Protein AF-A0AA43FLC4-F1 (afdb_monomer)

pLDDT: mean 76.52, std 15.89, range [48.12, 97.06]

Sequence (100 aa):
NSATGASVRWILVAAWMQLMGVLMERYLIVIPAQILPQELLPGMEISSAFLDGQFATYCVSGLEWMYSIGLFGVVAFTYGLAIRLWPMLPEEALAKDPTS

Solvent-accessible surface area (backbone atoms only — not comparable to full-atom values): 6368 Å² total; per-residue (Å²): 136,67,78,58,83,77,34,68,69,50,48,51,52,51,51,50,52,49,54,53,49,53,52,53,53,48,53,66,52,56,52,55,65,47,37,49,65,73,80,86,42,94,93,54,88,79,82,62,93,71,75,67,35,49,93,67,86,86,69,94,47,76,66,56,54,51,50,53,52,49,50,53,50,51,53,53,49,52,52,53,46,46,61,74,76,41,83,85,68,65,69,76,76,73,66,72,70,95,83,121

Secondary structure (DSSP, 8-state):
--TTTS-HHHHHHHHHHHHHHHHHHHHHHHHHHHHS----STT-----SS-TTS-------HHHHHHHHHHHHHHHHHHHHHHHHS-SS-GGGS---TT-

Mean predicted aligned error: 12.69 Å

Radius of gyration: 23.21 Å; Cα contacts (8 Å, |Δi|>4): 23; chains: 1; bounding box: 55×39×64 Å

Foldseek 3Di:
DCVQVPDPVNVVVVVVVVVVVVVVVCVVPVVVQQQQPDPPDPPDPPDDPPSRHHNDDDDDDPVNVVVVVVVVVVVVVVVVVCVVPDDPDDPVVVPDDVPD

Structure (mmCIF, N/CA/C/O backbone):
data_AF-A0AA43FLC4-F1
#
_entry.id   AF-A0AA43FLC4-F1
#
loop_
_atom_site.group_PDB
_atom_site.id
_atom_site.type_symbol
_atom_site.label_atom_id
_atom_site.label_alt_id
_atom_site.label_comp_id
_atom_site.label_asym_id
_atom_site.label_entity_id
_atom_site.label_seq_id
_atom_site.pdbx_PDB_ins_code
_atom_site.Cartn_x
_atom_site.Cartn_y
_atom_site.Cartn_z
_atom_site.occupancy
_atom_site.B_iso_or_equiv
_atom_site.auth_seq_id
_atom_site.auth_comp_id
_atom_site.auth_asym_id
_atom_site.auth_atom_id
_atom_site.pdbx_PDB_model_num
ATOM 1 N N . ASN A 1 1 ? 15.866 22.445 -16.772 1.00 48.19 1 ASN A N 1
ATOM 2 C CA . ASN A 1 1 ? 16.318 21.750 -15.549 1.00 48.19 1 ASN A CA 1
ATOM 3 C C . ASN A 1 1 ? 15.737 20.332 -15.552 1.00 48.19 1 ASN A C 1
ATOM 5 O O . ASN A 1 1 ? 14.658 20.132 -15.018 1.00 48.19 1 ASN A O 1
ATOM 9 N N . SER A 1 2 ? 16.381 19.380 -16.242 1.00 55.84 2 SER A N 1
ATOM 10 C CA . SER A 1 2 ? 15.925 17.977 -16.383 1.00 55.84 2 SER A CA 1
ATOM 11 C C . SER A 1 2 ? 16.546 17.028 -15.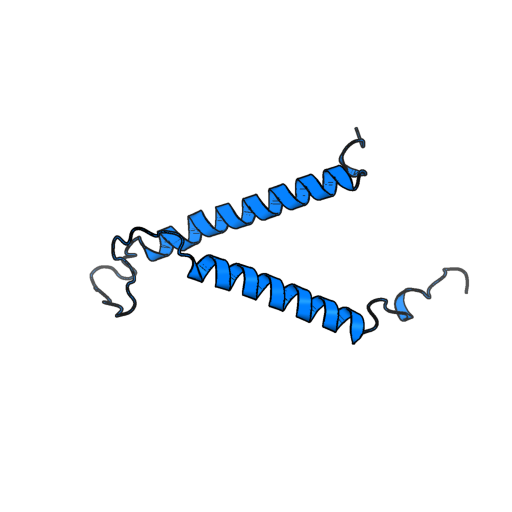345 1.00 55.84 2 SER A C 1
ATOM 13 O O . SER A 1 2 ? 16.438 15.810 -15.469 1.00 55.84 2 SER A O 1
ATOM 15 N N . ALA A 1 3 ? 17.216 17.574 -14.324 1.00 60.53 3 ALA A N 1
ATOM 16 C CA . ALA A 1 3 ? 18.061 16.810 -13.408 1.00 60.53 3 ALA A CA 1
ATOM 17 C C . ALA A 1 3 ? 17.282 15.820 -12.512 1.00 60.53 3 ALA A C 1
ATOM 19 O O . ALA A 1 3 ? 17.801 14.760 -12.162 1.00 60.53 3 ALA A O 1
ATOM 20 N N . THR A 1 4 ? 16.027 16.122 -12.169 1.00 59.88 4 THR A N 1
ATOM 21 C CA . THR A 1 4 ? 15.203 15.292 -11.268 1.00 59.88 4 THR A CA 1
ATOM 22 C C . THR A 1 4 ? 14.167 14.423 -11.984 1.00 59.88 4 THR A C 1
ATOM 24 O O . THR A 1 4 ? 13.777 13.396 -11.444 1.00 59.88 4 THR A O 1
ATOM 27 N N . GLY A 1 5 ? 13.746 14.778 -13.203 1.00 60.19 5 GLY A N 1
ATOM 28 C CA . GLY A 1 5 ? 12.709 14.038 -13.939 1.00 60.19 5 GLY A CA 1
ATOM 29 C C . GLY A 1 5 ? 13.197 12.763 -14.638 1.00 60.19 5 GLY A C 1
ATOM 30 O O . GLY A 1 5 ? 12.409 11.851 -14.853 1.00 60.19 5 GLY A O 1
ATOM 31 N N . ALA A 1 6 ? 14.488 12.678 -14.978 1.00 68.88 6 ALA A N 1
ATOM 32 C CA . ALA A 1 6 ? 15.067 11.528 -15.688 1.00 68.88 6 ALA A CA 1
ATOM 33 C C . ALA A 1 6 ? 15.791 10.528 -14.766 1.00 68.88 6 ALA A C 1
ATOM 35 O O . ALA A 1 6 ? 16.257 9.482 -15.214 1.00 68.88 6 ALA A O 1
ATOM 36 N N . SER A 1 7 ? 15.932 10.844 -13.477 1.00 82.25 7 SER A N 1
ATOM 37 C CA . SER A 1 7 ? 16.684 10.020 -12.535 1.00 82.25 7 SER A CA 1
ATOM 38 C C . SER A 1 7 ? 15.757 9.073 -11.772 1.00 82.25 7 SER A C 1
ATOM 40 O O . SER A 1 7 ? 14.924 9.492 -10.970 1.00 82.25 7 SER A O 1
ATOM 42 N N . VAL A 1 8 ? 15.957 7.764 -11.970 1.00 85.31 8 VAL A N 1
ATOM 43 C CA . VAL A 1 8 ? 15.154 6.689 -11.349 1.00 85.31 8 VAL A CA 1
ATOM 44 C C . VAL A 1 8 ? 15.053 6.845 -9.829 1.00 85.31 8 VAL A C 1
ATOM 46 O O . VAL A 1 8 ? 13.993 6.633 -9.254 1.00 85.31 8 VAL A O 1
ATOM 49 N N . ARG A 1 9 ? 16.132 7.279 -9.165 1.00 88.12 9 ARG A N 1
ATOM 50 C CA . ARG A 1 9 ? 16.139 7.510 -7.711 1.00 88.12 9 ARG A CA 1
ATOM 51 C C . ARG A 1 9 ? 15.128 8.575 -7.279 1.00 88.12 9 ARG A C 1
ATOM 53 O O . ARG A 1 9 ? 14.411 8.360 -6.311 1.00 88.12 9 ARG A O 1
ATOM 60 N N . TRP A 1 10 ? 15.055 9.696 -7.994 1.00 88.56 10 TRP A N 1
ATOM 61 C CA . TRP A 1 10 ? 14.117 10.773 -7.675 1.00 88.56 10 TRP A CA 1
ATOM 62 C C . TRP A 1 10 ? 12.677 10.393 -8.018 1.00 88.56 10 TRP A C 1
ATOM 64 O O . TRP A 1 10 ? 11.773 10.723 -7.255 1.00 88.56 10 TRP A O 1
ATOM 74 N N . ILE A 1 11 ? 12.475 9.619 -9.089 1.00 90.94 11 ILE A N 1
ATOM 75 C CA . ILE A 1 11 ? 11.167 9.036 -9.420 1.00 90.94 11 I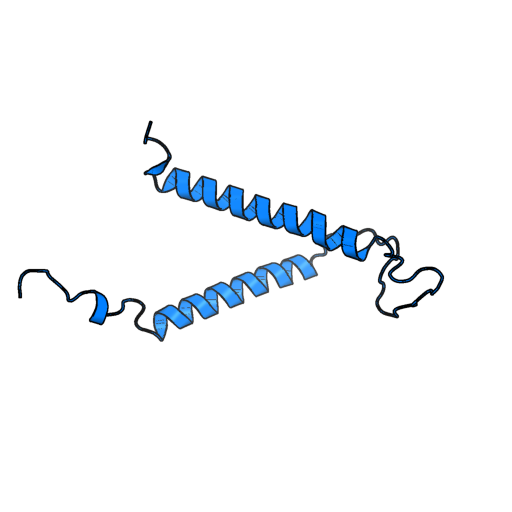LE A CA 1
ATOM 76 C C . ILE A 1 11 ? 10.692 8.103 -8.300 1.00 90.94 11 ILE A C 1
ATOM 78 O O . ILE A 1 11 ? 9.546 8.204 -7.874 1.00 90.94 11 ILE A O 1
ATOM 82 N N . LEU A 1 12 ? 11.563 7.233 -7.777 1.00 92.25 12 LEU A N 1
ATOM 83 C CA . LEU A 1 12 ? 11.215 6.334 -6.671 1.00 92.25 12 LEU A CA 1
ATOM 84 C C . LEU A 1 12 ? 10.845 7.105 -5.403 1.00 92.25 12 LEU A C 1
ATOM 86 O O . LEU A 1 12 ? 9.851 6.777 -4.762 1.00 92.25 12 LEU A O 1
ATOM 90 N N . VAL A 1 13 ? 11.612 8.140 -5.052 1.00 93.31 13 VAL A N 1
ATOM 91 C CA . VAL A 1 13 ? 11.296 8.997 -3.898 1.00 93.31 13 VAL A CA 1
ATOM 92 C C . VAL A 1 13 ? 9.939 9.678 -4.085 1.00 93.31 13 VAL A C 1
ATOM 94 O O . VAL A 1 13 ? 9.110 9.639 -3.177 1.00 93.31 13 VAL A O 1
ATOM 97 N N . ALA A 1 14 ? 9.679 10.245 -5.266 1.00 92.00 14 ALA A N 1
ATOM 98 C CA . ALA A 1 14 ? 8.398 10.872 -5.577 1.00 92.00 14 ALA A CA 1
ATOM 99 C C . ALA A 1 14 ? 7.233 9.868 -5.519 1.00 92.00 14 ALA A C 1
ATOM 101 O O . ALA A 1 14 ? 6.186 10.176 -4.955 1.00 92.00 14 ALA A O 1
ATOM 102 N N . ALA A 1 15 ? 7.425 8.650 -6.033 1.00 93.38 15 ALA A N 1
ATOM 103 C CA . ALA A 1 15 ? 6.422 7.590 -5.984 1.00 93.38 15 ALA A CA 1
ATOM 104 C C . ALA A 1 15 ? 6.095 7.166 -4.543 1.00 93.38 15 ALA A C 1
ATOM 106 O O . ALA A 1 15 ? 4.925 6.995 -4.203 1.00 93.38 15 ALA A O 1
ATOM 107 N N . TRP A 1 16 ? 7.104 7.050 -3.677 1.00 95.00 16 TRP A N 1
ATOM 108 C CA . TRP A 1 16 ? 6.898 6.751 -2.258 1.00 95.00 16 TRP A CA 1
ATOM 109 C C . TRP A 1 16 ? 6.149 7.864 -1.530 1.00 95.00 16 TRP A C 1
ATOM 111 O O . TRP A 1 16 ? 5.202 7.585 -0.795 1.00 95.00 16 TRP A O 1
ATOM 121 N N . MET A 1 17 ? 6.528 9.122 -1.772 1.00 94.25 17 MET A N 1
ATOM 122 C CA . MET A 1 17 ? 5.812 10.276 -1.224 1.00 94.25 17 MET A CA 1
ATOM 123 C C . MET A 1 17 ? 4.350 10.294 -1.676 1.00 94.25 17 MET A C 1
ATOM 125 O O . MET A 1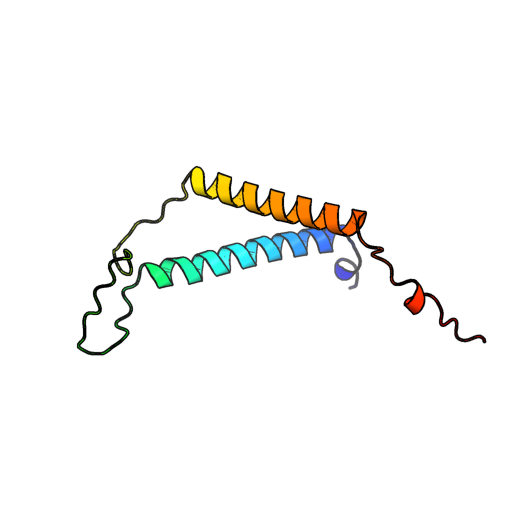 17 ? 3.463 10.495 -0.849 1.00 94.25 17 MET A O 1
ATOM 129 N N . GLN A 1 18 ? 4.090 10.021 -2.957 1.00 95.44 18 GLN A N 1
ATOM 130 C CA . GLN A 1 18 ? 2.734 9.930 -3.493 1.00 95.44 18 GLN A CA 1
ATOM 131 C C . GLN A 1 18 ? 1.934 8.809 -2.824 1.00 95.44 18 GLN A C 1
ATOM 133 O O . GLN A 1 18 ? 0.795 9.031 -2.420 1.00 95.44 18 GLN A O 1
ATOM 138 N N . LEU A 1 19 ? 2.518 7.616 -2.679 1.00 94.06 19 LEU A N 1
ATOM 139 C CA . LEU A 1 19 ? 1.860 6.479 -2.033 1.00 94.06 19 LEU A CA 1
ATOM 140 C C . LEU A 1 19 ? 1.447 6.821 -0.597 1.00 94.06 19 LEU A C 1
ATOM 142 O O . LEU A 1 19 ? 0.305 6.584 -0.208 1.00 94.06 19 LEU A O 1
ATOM 146 N N . MET A 1 20 ? 2.359 7.413 0.176 1.00 94.19 20 MET A N 1
ATOM 147 C CA . MET A 1 20 ? 2.076 7.853 1.544 1.00 94.19 20 MET A CA 1
ATOM 148 C C . MET A 1 20 ? 0.996 8.940 1.568 1.00 94.19 20 MET A C 1
ATOM 150 O O . MET A 1 20 ? 0.078 8.855 2.380 1.00 94.19 20 MET A O 1
ATOM 154 N N . GLY A 1 21 ? 1.056 9.912 0.653 1.00 94.19 21 GLY A N 1
ATOM 155 C CA . GLY A 1 21 ? 0.049 10.968 0.524 1.00 94.19 21 GLY A CA 1
ATOM 156 C C . GLY A 1 21 ? -1.356 10.416 0.287 1.00 94.19 21 GLY A C 1
ATOM 157 O O . GLY A 1 21 ? -2.281 10.769 1.013 1.00 94.19 21 GLY A O 1
ATOM 158 N N . VAL A 1 22 ? -1.502 9.477 -0.651 1.00 94.25 22 VAL A N 1
ATOM 159 C CA . VAL A 1 22 ? -2.794 8.837 -0.959 1.00 94.25 22 VAL A CA 1
ATOM 160 C C . VAL A 1 22 ? -3.333 8.038 0.231 1.00 94.25 22 VAL A C 1
ATOM 162 O O . VAL A 1 22 ? -4.536 8.048 0.487 1.00 94.25 22 VAL A O 1
ATOM 165 N N . LEU A 1 23 ? -2.470 7.342 0.979 1.00 90.25 23 LEU A N 1
ATOM 166 C CA . LEU A 1 23 ? -2.897 6.598 2.170 1.00 90.25 23 LEU A CA 1
ATOM 167 C C . LEU A 1 23 ? -3.406 7.533 3.273 1.00 90.25 23 LEU A C 1
ATOM 169 O O . LEU A 1 23 ? -4.442 7.253 3.875 1.00 90.25 23 LEU A O 1
ATOM 173 N N . MET A 1 24 ? -2.713 8.648 3.511 1.00 90.81 24 MET A N 1
ATOM 174 C CA . MET A 1 24 ? -3.142 9.656 4.486 1.00 90.81 24 MET A CA 1
ATOM 175 C C . MET A 1 24 ? -4.446 10.335 4.061 1.00 90.81 24 MET A C 1
ATOM 177 O O . MET A 1 24 ? -5.345 10.490 4.882 1.00 90.81 24 MET A O 1
ATOM 181 N N . GLU A 1 25 ? -4.582 10.685 2.780 1.00 94.06 25 GLU A N 1
ATOM 182 C CA . GLU A 1 25 ? -5.812 11.258 2.222 1.00 94.06 25 GLU A CA 1
ATOM 183 C C . GLU A 1 25 ? -7.007 10.326 2.453 1.00 94.06 25 GLU A C 1
ATOM 185 O O . GLU A 1 25 ? -8.028 10.740 3.001 1.00 94.06 25 GLU A O 1
ATOM 190 N N . ARG A 1 26 ? -6.869 9.039 2.111 1.00 89.44 26 ARG A N 1
ATOM 191 C CA . ARG A 1 26 ? -7.938 8.055 2.327 1.00 89.44 26 ARG A CA 1
ATOM 192 C C . ARG A 1 26 ? -8.268 7.871 3.803 1.00 89.44 26 ARG A C 1
ATOM 194 O O . ARG A 1 26 ? -9.446 7.788 4.133 1.00 89.44 26 ARG A O 1
ATOM 201 N N . TYR A 1 27 ? -7.268 7.840 4.683 1.00 85.06 27 TYR A N 1
ATOM 202 C CA . TYR A 1 27 ? -7.487 7.754 6.131 1.00 85.06 27 TYR A CA 1
ATOM 203 C C . TYR A 1 27 ? -8.321 8.939 6.643 1.00 85.06 27 TYR A C 1
ATOM 205 O O . TYR A 1 27 ? -9.289 8.748 7.376 1.00 85.06 27 TYR A O 1
ATOM 213 N N . LEU A 1 28 ? -7.986 10.156 6.201 1.00 87.31 28 LEU A N 1
ATOM 214 C CA . LEU A 1 28 ? -8.675 11.387 6.590 1.00 87.31 28 LEU A CA 1
ATOM 215 C C . LEU A 1 28 ? -10.080 11.531 6.007 1.00 87.31 28 LEU A C 1
ATOM 217 O O . LEU A 1 28 ? -10.860 12.294 6.558 1.00 87.31 28 LEU A O 1
ATOM 221 N N . ILE A 1 29 ? -10.414 10.852 4.911 1.00 87.50 29 ILE A N 1
ATOM 222 C CA . ILE A 1 29 ? -11.758 10.918 4.316 1.00 87.50 29 ILE A CA 1
ATOM 223 C C . ILE A 1 29 ? -12.646 9.791 4.846 1.00 87.50 29 ILE A C 1
ATOM 225 O O . ILE A 1 29 ? -13.781 10.038 5.244 1.00 87.50 29 ILE A O 1
ATOM 229 N N . VAL A 1 30 ? -12.144 8.554 4.865 1.00 86.38 30 VAL A N 1
ATOM 230 C CA . VAL A 1 30 ? -12.959 7.360 5.140 1.00 86.38 30 VAL A CA 1
ATOM 231 C C . VAL A 1 30 ? -13.382 7.282 6.603 1.00 86.38 30 VAL A C 1
ATOM 233 O O . VAL A 1 30 ? -14.546 7.025 6.886 1.00 86.38 30 VAL A O 1
ATOM 236 N N . ILE A 1 31 ? -12.459 7.520 7.536 1.00 81.75 31 ILE A N 1
ATOM 237 C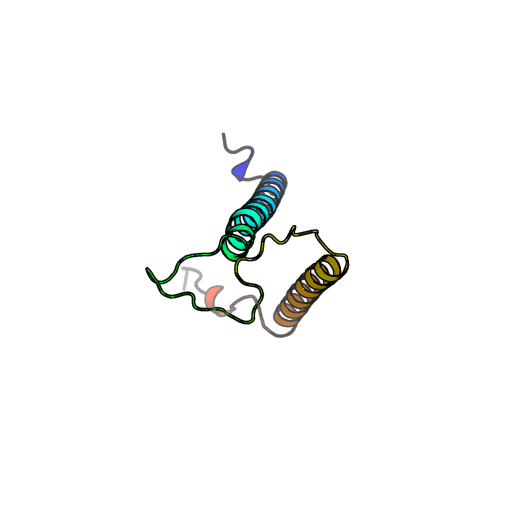 CA . ILE A 1 31 ? -12.732 7.370 8.971 1.00 81.75 31 ILE A CA 1
ATOM 238 C C . ILE A 1 31 ? -13.756 8.393 9.484 1.00 81.75 31 ILE A C 1
ATOM 240 O O . ILE A 1 31 ? -14.743 7.980 10.091 1.00 81.75 31 ILE A O 1
ATOM 244 N N . PRO A 1 32 ? -13.606 9.711 9.253 1.00 76.88 32 PRO A N 1
ATOM 245 C CA . PRO A 1 32 ? -14.598 10.663 9.748 1.00 76.88 32 PRO A CA 1
ATOM 246 C C . PRO A 1 32 ? -15.956 10.520 9.059 1.00 76.88 32 PRO A C 1
ATOM 248 O O . PRO A 1 32 ? -16.965 10.825 9.688 1.00 76.88 32 PRO A O 1
ATOM 251 N N . ALA A 1 33 ? -16.007 10.008 7.824 1.00 77.31 33 ALA A N 1
ATOM 252 C CA . ALA A 1 33 ? -17.271 9.701 7.158 1.00 77.31 33 ALA A CA 1
ATOM 253 C C . ALA A 1 33 ? -18.083 8.601 7.871 1.00 77.31 33 ALA A C 1
ATOM 255 O O . ALA A 1 33 ? -19.295 8.573 7.720 1.00 77.31 33 ALA A O 1
ATOM 256 N N . GLN A 1 34 ? -17.442 7.726 8.657 1.00 72.50 34 GLN A N 1
ATOM 257 C CA . GLN A 1 34 ? -18.104 6.658 9.428 1.00 72.50 34 GLN A CA 1
ATOM 258 C C . GLN A 1 34 ? -18.424 7.064 10.877 1.00 72.50 34 GLN A C 1
ATOM 260 O O . GLN A 1 34 ? -19.300 6.495 11.526 1.00 72.50 34 GLN A O 1
ATOM 265 N N . ILE A 1 35 ? -17.682 8.035 11.418 1.00 66.69 35 ILE A N 1
ATOM 266 C CA . ILE A 1 35 ? -17.837 8.488 12.809 1.00 66.69 35 ILE A CA 1
ATOM 267 C C . ILE A 1 35 ? -18.862 9.624 12.909 1.00 66.69 35 ILE A C 1
ATOM 269 O O . ILE A 1 35 ? -19.533 9.753 13.932 1.00 66.69 35 ILE A O 1
ATOM 273 N N . LEU A 1 36 ? -18.989 10.463 11.875 1.00 65.19 36 LEU A N 1
ATOM 274 C CA . LEU A 1 36 ? -19.961 11.551 11.867 1.00 65.19 36 LEU A CA 1
ATOM 275 C C . LEU A 1 36 ? -21.350 10.991 11.513 1.00 65.19 36 LEU A C 1
ATOM 277 O O . LEU A 1 36 ? -21.527 10.539 10.383 1.00 65.19 36 LEU A O 1
ATOM 281 N N . PRO A 1 37 ? -22.346 11.040 12.421 1.00 60.88 37 PRO A N 1
ATOM 282 C CA . PRO A 1 37 ? -23.701 10.616 12.095 1.00 60.88 37 PRO A CA 1
ATOM 283 C C . PRO A 1 37 ? -24.241 11.517 10.982 1.00 60.88 37 PRO A C 1
ATOM 285 O O . PRO A 1 37 ? -24.547 12.691 11.196 1.00 60.88 37 PRO A O 1
ATOM 288 N N . GLN A 1 38 ? -24.315 10.985 9.764 1.00 61.12 38 GLN A N 1
ATOM 289 C CA . GLN A 1 38 ? -24.989 11.670 8.673 1.00 61.12 38 GLN A CA 1
ATOM 290 C C . GLN A 1 38 ? -26.492 11.520 8.887 1.00 61.12 38 GLN A C 1
ATOM 292 O O . GLN A 1 38 ? -27.040 10.426 8.754 1.00 61.12 38 GLN A O 1
ATOM 297 N N . GLU A 1 39 ? -27.174 12.629 9.180 1.00 61.69 39 GLU A N 1
ATOM 298 C CA . GLU A 1 39 ? -28.624 12.709 9.006 1.00 61.69 39 GLU A CA 1
ATOM 299 C C . GLU A 1 39 ? -28.936 12.581 7.509 1.00 61.69 39 GLU A C 1
ATOM 301 O O . GLU A 1 39 ? -28.999 13.559 6.766 1.00 61.69 39 GLU A O 1
ATOM 306 N N . LEU A 1 40 ? -29.054 11.338 7.041 1.00 63.81 40 LEU A N 1
ATOM 307 C CA . LEU A 1 40 ? -29.326 11.015 5.641 1.00 63.81 40 LEU A CA 1
ATOM 308 C C . LEU A 1 40 ? -30.733 11.458 5.222 1.00 63.81 40 LEU A C 1
ATOM 310 O O . LEU A 1 40 ? -30.967 11.700 4.039 1.00 63.81 40 LEU A O 1
ATOM 314 N N . LEU A 1 41 ? -31.667 11.565 6.175 1.00 59.56 41 LEU A N 1
ATOM 315 C CA . LEU A 1 41 ? -33.047 11.981 5.941 1.00 59.56 41 LEU A CA 1
ATOM 316 C C . LEU A 1 41 ? -33.529 12.908 7.072 1.00 59.56 41 LEU A C 1
ATOM 318 O O . LEU A 1 41 ? -33.433 12.532 8.241 1.00 59.56 41 LEU A O 1
ATOM 322 N N . PRO A 1 42 ? -34.084 14.094 6.751 1.00 59.56 42 PRO A N 1
ATOM 323 C CA . PRO A 1 42 ? -34.587 15.022 7.757 1.00 59.56 42 PRO A CA 1
ATOM 324 C C . PRO A 1 42 ? -35.752 14.390 8.530 1.00 59.56 42 PRO A C 1
ATOM 326 O O . PRO A 1 42 ? -36.783 14.052 7.949 1.00 59.56 42 PRO A O 1
ATOM 329 N N . GLY A 1 43 ? -35.587 14.235 9.845 1.00 62.22 43 GLY A N 1
ATOM 330 C CA . GLY A 1 43 ? -36.635 13.746 10.748 1.00 62.22 43 GLY A CA 1
ATOM 331 C C . GLY A 1 43 ? -36.841 12.227 10.788 1.00 62.22 43 GLY A C 1
ATOM 332 O O . GLY A 1 43 ? -37.831 11.787 11.371 1.00 62.22 43 GLY A O 1
ATOM 333 N N . MET A 1 44 ? -35.947 11.416 10.208 1.00 59.12 44 MET A N 1
ATOM 334 C CA . MET A 1 44 ? -35.990 9.955 10.356 1.00 59.12 44 MET A CA 1
ATOM 335 C C . MET A 1 44 ? -34.658 9.410 10.876 1.00 59.12 44 MET A C 1
ATOM 337 O O . MET A 1 44 ? -33.669 9.363 10.147 1.00 59.12 44 MET A O 1
ATOM 341 N N . GLU A 1 45 ? -34.652 8.928 12.120 1.00 57.38 45 GLU A N 1
ATOM 342 C CA . GLU A 1 45 ? -33.531 8.162 12.668 1.00 57.38 45 GLU A CA 1
ATOM 343 C C . GLU A 1 45 ? -33.542 6.747 12.080 1.00 57.38 45 GLU A C 1
ATOM 345 O O . GLU A 1 45 ? -34.216 5.841 12.574 1.00 57.38 45 GLU A O 1
ATOM 350 N N . ILE A 1 46 ? -32.795 6.535 10.996 1.00 56.91 46 ILE A N 1
ATOM 351 C CA . ILE A 1 46 ? -32.477 5.176 10.554 1.00 56.91 46 ILE A CA 1
ATOM 352 C C . ILE A 1 46 ? -31.376 4.657 11.481 1.00 56.91 46 ILE A C 1
ATOM 354 O O . ILE A 1 46 ? -30.188 4.850 11.240 1.00 56.91 46 ILE A O 1
ATOM 358 N N . SER A 1 47 ? -31.786 4.006 12.570 1.00 53.47 47 SER A N 1
ATOM 359 C CA . SER A 1 47 ? -30.884 3.244 13.432 1.00 53.47 47 SER A CA 1
ATOM 360 C C . SER A 1 47 ? -30.376 2.019 12.663 1.00 53.47 47 SER A C 1
ATOM 362 O O . SER A 1 47 ? -31.057 1.001 12.532 1.00 53.47 47 SER A O 1
ATOM 364 N N . SER A 1 48 ? -29.183 2.141 12.088 1.00 53.97 48 SER A N 1
ATOM 365 C CA . SER A 1 48 ? -28.416 1.019 11.552 1.00 53.97 48 SER A CA 1
ATOM 366 C C . SER A 1 48 ? -27.774 0.256 12.716 1.00 53.97 48 SER A C 1
ATOM 368 O O . SER A 1 48 ? -27.111 0.845 13.566 1.00 53.97 48 SER A O 1
ATOM 370 N N . ALA A 1 49 ? -27.926 -1.073 12.749 1.00 54.28 49 ALA A N 1
ATOM 371 C CA . ALA A 1 49 ? -27.284 -1.944 13.744 1.00 54.28 49 ALA A CA 1
ATOM 372 C C . ALA A 1 49 ? -25.747 -2.027 13.591 1.00 54.28 49 ALA A C 1
ATOM 374 O O . ALA A 1 49 ? -25.083 -2.746 14.337 1.00 54.28 49 ALA A O 1
ATOM 375 N N . PHE A 1 50 ? -25.175 -1.318 12.615 1.00 53.09 50 PHE A N 1
ATOM 376 C CA . PHE A 1 50 ? -23.787 -1.429 12.187 1.00 53.09 50 PHE A CA 1
ATOM 377 C C . PHE A 1 50 ? -22.921 -0.275 12.705 1.00 53.09 50 PHE A C 1
ATOM 379 O O . PHE A 1 50 ? -22.174 0.297 11.933 1.00 53.09 50 PHE A O 1
ATOM 386 N N . LEU A 1 51 ? -23.021 0.087 13.992 1.00 55.19 51 LEU A N 1
ATOM 387 C CA . LEU A 1 51 ? -22.091 1.026 14.659 1.00 55.19 51 LEU A CA 1
ATOM 388 C C . LEU A 1 51 ? -21.814 2.350 13.892 1.00 55.19 51 LEU A C 1
ATOM 390 O O . LEU A 1 51 ? -20.774 2.970 14.101 1.00 55.19 51 LEU A O 1
ATOM 394 N N . ASP A 1 52 ? -22.729 2.780 13.020 1.00 54.69 52 ASP A N 1
ATOM 395 C CA . ASP A 1 52 ? -22.571 3.939 12.138 1.00 54.69 52 ASP A CA 1
ATOM 396 C C . ASP A 1 52 ? -22.988 5.187 12.932 1.00 54.69 52 ASP A C 1
ATOM 398 O O . ASP A 1 52 ? -24.138 5.292 13.368 1.00 54.69 52 ASP A O 1
ATOM 402 N N . GLY A 1 53 ? -22.049 6.098 13.208 1.00 51.47 53 GLY A N 1
ATOM 403 C CA . GLY A 1 53 ? -22.325 7.354 13.925 1.00 51.47 53 GLY A CA 1
ATOM 404 C C . GLY A 1 53 ? -22.163 7.354 15.455 1.00 51.47 53 GLY A C 1
ATOM 405 O O . GLY A 1 53 ? -22.634 8.281 16.115 1.00 51.47 53 GLY A O 1
ATOM 406 N N . GLN A 1 54 ? -21.499 6.362 16.057 1.00 52.22 54 GLN A N 1
ATOM 407 C CA . GLN A 1 54 ? -21.036 6.469 17.452 1.00 52.22 54 GLN A CA 1
ATOM 408 C C . GLN A 1 54 ? -19.673 7.177 17.492 1.00 52.22 54 GLN A C 1
ATOM 410 O O . GLN A 1 54 ? -18.817 6.912 16.650 1.00 52.22 54 GLN A O 1
ATOM 415 N N . PHE A 1 55 ? -19.432 8.029 18.498 1.00 50.78 55 PHE A N 1
ATOM 416 C CA . PHE A 1 55 ? -18.105 8.599 18.771 1.00 50.78 55 PHE A CA 1
ATOM 417 C C . PHE A 1 55 ? -17.129 7.483 19.177 1.00 50.78 55 PHE A C 1
ATOM 419 O O . PHE A 1 55 ? -16.888 7.238 20.358 1.00 50.78 55 PHE A O 1
ATOM 426 N N . ALA A 1 56 ? -16.587 6.772 18.195 1.00 57.44 56 ALA A N 1
ATOM 427 C CA . ALA A 1 56 ? -15.599 5.730 18.390 1.00 57.44 56 ALA A CA 1
ATOM 428 C C . ALA A 1 56 ? -14.207 6.318 1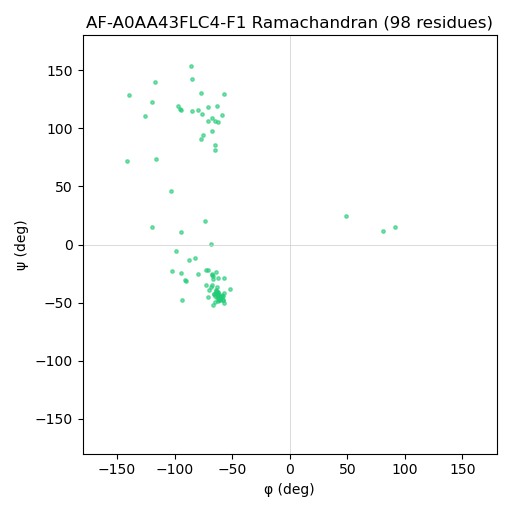8.151 1.00 57.44 56 ALA A C 1
ATOM 430 O O . ALA A 1 56 ? -13.879 6.788 17.062 1.00 57.44 56 ALA A O 1
ATOM 431 N N . THR A 1 57 ? -13.363 6.285 19.179 1.00 62.03 57 THR A N 1
ATOM 432 C CA . THR A 1 57 ? -11.942 6.593 19.023 1.00 62.03 57 THR A CA 1
ATOM 433 C C . THR A 1 57 ? -11.290 5.451 18.247 1.00 62.03 57 THR A C 1
ATOM 435 O O . THR A 1 57 ? -11.100 4.362 18.787 1.00 62.03 57 THR A O 1
ATOM 438 N N . TYR A 1 58 ? -10.955 5.685 16.979 1.00 61.16 58 TYR A N 1
ATOM 439 C CA . TYR A 1 58 ? -10.225 4.716 16.168 1.00 61.16 58 TYR A CA 1
ATOM 440 C C . TYR A 1 58 ? -8.770 4.625 16.648 1.00 61.16 58 TYR A C 1
ATOM 442 O O . TYR A 1 58 ? -8.029 5.608 16.610 1.00 61.16 58 TYR A O 1
ATOM 450 N N . CYS A 1 59 ? -8.362 3.445 17.114 1.00 71.50 59 CYS A N 1
ATOM 451 C CA . CYS A 1 59 ? -6.985 3.144 17.486 1.00 71.50 59 CYS A CA 1
ATOM 452 C C . CYS A 1 59 ? -6.493 1.997 16.609 1.00 71.50 59 CYS A C 1
ATOM 454 O O . CYS A 1 59 ? -7.096 0.924 16.617 1.00 71.50 59 CYS A O 1
ATOM 456 N N . VAL A 1 60 ? -5.403 2.229 15.872 1.00 68.38 60 VAL A N 1
ATOM 457 C CA . VAL A 1 60 ? -4.845 1.242 14.943 1.00 68.38 60 VAL A CA 1
ATOM 458 C C . VAL A 1 60 ? -4.472 -0.031 15.705 1.00 68.38 60 VAL A C 1
ATOM 460 O O . VAL A 1 60 ? -3.543 -0.038 16.516 1.00 68.38 60 VAL A O 1
ATOM 463 N N . SER A 1 61 ? -5.203 -1.113 15.449 1.00 81.44 61 SER A N 1
ATOM 464 C CA . SER A 1 61 ? -5.019 -2.397 16.130 1.00 81.44 61 SER A CA 1
ATOM 46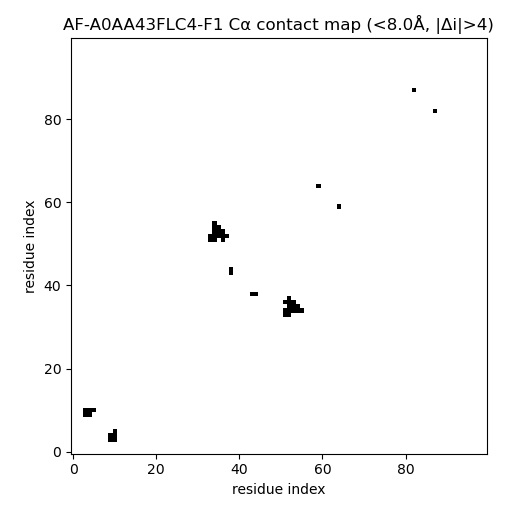5 C C . SER A 1 61 ? -3.939 -3.254 15.463 1.00 81.44 61 SER A C 1
ATOM 467 O O . SER A 1 61 ? -3.708 -3.183 14.256 1.00 81.44 61 SER A O 1
ATOM 469 N N . GLY A 1 62 ? -3.301 -4.147 16.227 1.00 80.75 62 GLY A N 1
ATOM 470 C CA . GLY A 1 62 ? -2.344 -5.123 15.686 1.00 80.75 62 GLY A CA 1
ATOM 471 C C . GLY A 1 62 ? -2.942 -6.029 14.598 1.00 80.75 62 GLY A C 1
ATOM 472 O O . GLY A 1 62 ? -2.237 -6.436 13.675 1.00 80.75 62 GLY A O 1
ATOM 473 N N . LEU A 1 63 ? -4.254 -6.291 14.650 1.00 84.44 63 LEU A N 1
ATOM 474 C CA . LEU A 1 63 ? -4.954 -7.042 13.602 1.00 84.44 63 LEU A CA 1
ATOM 475 C C . LEU A 1 63 ? -5.012 -6.277 12.272 1.00 84.44 63 LEU A C 1
ATOM 477 O O . LEU A 1 63 ? -4.900 -6.891 11.216 1.00 84.44 63 LEU A O 1
ATOM 481 N N . GLU A 1 64 ? -5.126 -4.950 12.297 1.00 83.06 64 GLU A N 1
ATOM 482 C CA . GLU A 1 64 ? -5.170 -4.121 11.083 1.00 83.06 64 GLU A CA 1
ATOM 483 C C . GLU A 1 64 ? -3.827 -4.119 10.353 1.00 83.06 64 GLU A C 1
ATOM 485 O O . GLU A 1 64 ? -3.772 -4.181 9.121 1.00 83.06 64 GLU A O 1
ATOM 490 N N . TRP A 1 65 ? -2.729 -4.140 11.111 1.00 85.31 65 TRP A N 1
ATOM 491 C CA . TRP A 1 65 ? -1.392 -4.335 10.555 1.00 85.31 65 TRP A CA 1
ATOM 492 C C . TRP A 1 65 ? -1.249 -5.703 9.891 1.00 85.31 65 TRP A C 1
ATOM 494 O O . TRP A 1 65 ? -0.719 -5.795 8.783 1.00 85.31 65 TRP A O 1
ATOM 504 N N . MET A 1 66 ? -1.772 -6.758 10.518 1.00 90.88 66 MET A N 1
ATOM 505 C CA . MET A 1 66 ? -1.764 -8.103 9.940 1.00 90.88 66 MET A CA 1
ATOM 506 C C . MET A 1 66 ? -2.574 -8.168 8.640 1.00 90.88 66 MET A C 1
ATOM 508 O O . MET A 1 66 ? -2.097 -8.736 7.658 1.00 90.88 66 MET A O 1
ATOM 512 N N . TYR A 1 67 ? -3.751 -7.539 8.596 1.00 90.19 67 TYR A N 1
ATOM 513 C CA . TYR A 1 67 ? -4.542 -7.432 7.368 1.00 90.19 67 TYR A CA 1
ATOM 514 C C . TYR A 1 67 ? -3.810 -6.652 6.276 1.00 90.19 67 TYR A C 1
ATOM 516 O O . TYR A 1 67 ? -3.791 -7.089 5.126 1.00 90.19 67 TYR A O 1
ATOM 524 N N . SER A 1 68 ? -3.158 -5.542 6.629 1.00 88.69 68 SER A N 1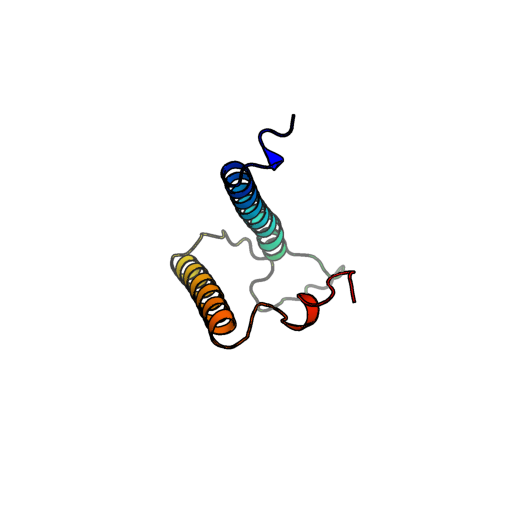
ATOM 525 C CA . SER A 1 68 ? -2.385 -4.732 5.682 1.00 88.69 68 SER A CA 1
ATOM 526 C C . SER A 1 68 ? -1.248 -5.542 5.057 1.00 88.69 68 SER A C 1
ATOM 528 O O . SER A 1 68 ? -1.109 -5.582 3.836 1.00 88.69 68 SER A O 1
ATOM 530 N N . ILE A 1 69 ? -0.473 -6.259 5.876 1.00 93.19 69 ILE A N 1
ATOM 531 C CA . ILE A 1 69 ? 0.614 -7.134 5.409 1.00 93.19 69 ILE A CA 1
ATOM 532 C C . ILE A 1 69 ? 0.061 -8.291 4.569 1.00 93.19 69 ILE A C 1
ATOM 534 O O . ILE A 1 69 ? 0.622 -8.609 3.520 1.00 93.19 69 ILE A O 1
ATOM 538 N N . GLY A 1 70 ? -1.053 -8.894 4.989 1.00 94.56 70 GLY A N 1
ATOM 539 C CA . GLY A 1 70 ? -1.734 -9.947 4.237 1.00 94.56 70 GLY A CA 1
ATOM 540 C C . GLY A 1 70 ? -2.152 -9.480 2.844 1.00 94.56 70 GLY A C 1
ATOM 541 O O . GLY A 1 70 ? -1.888 -10.172 1.861 1.00 94.56 70 GLY A O 1
ATOM 542 N N . LEU A 1 71 ? -2.718 -8.275 2.735 1.00 94.31 71 LEU A N 1
ATOM 543 C CA . LEU A 1 71 ? -3.089 -7.672 1.456 1.00 94.31 71 LEU A CA 1
ATOM 544 C C . LEU A 1 71 ? -1.867 -7.454 0.557 1.00 94.31 71 LEU A C 1
ATOM 546 O O . LEU A 1 71 ? -1.895 -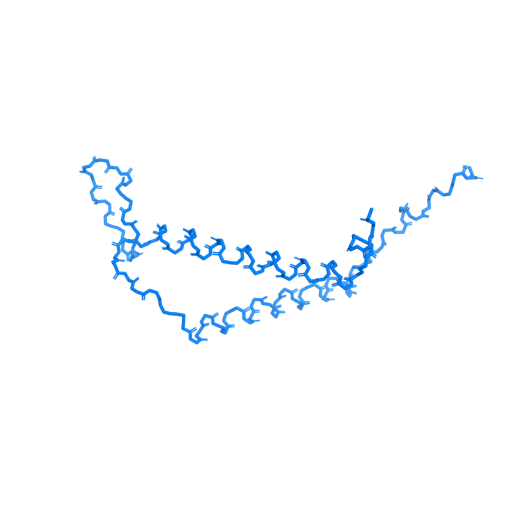7.852 -0.608 1.00 94.31 71 LEU A O 1
ATOM 550 N N . PHE A 1 72 ? -0.780 -6.884 1.090 1.00 94.69 72 PHE A N 1
ATOM 551 C CA . PHE A 1 72 ? 0.474 -6.741 0.341 1.00 94.69 72 PHE A CA 1
ATOM 552 C C . PHE A 1 72 ? 0.996 -8.094 -0.157 1.00 94.69 72 PHE A C 1
ATOM 554 O O . PHE A 1 72 ? 1.415 -8.201 -1.310 1.00 94.69 72 PHE A O 1
ATOM 561 N N . GLY A 1 73 ? 0.924 -9.132 0.679 1.00 96.06 73 GLY A N 1
ATOM 562 C CA . GLY A 1 73 ? 1.317 -10.494 0.324 1.00 96.06 73 GLY A CA 1
ATOM 563 C C . GLY A 1 73 ? 0.484 -11.066 -0.821 1.00 96.06 73 GLY A C 1
ATOM 564 O O . GLY A 1 73 ? 1.047 -11.575 -1.787 1.00 96.06 73 GLY A O 1
ATOM 565 N N . VAL A 1 74 ? -0.843 -10.932 -0.759 1.00 97.06 74 VAL A N 1
ATOM 566 C CA . VAL A 1 74 ? -1.749 -11.397 -1.823 1.00 97.06 74 VAL A CA 1
ATOM 567 C C . VAL A 1 74 ? -1.476 -10.663 -3.134 1.00 97.06 74 VAL A C 1
ATOM 569 O O . VAL A 1 74 ? -1.362 -11.310 -4.174 1.00 97.06 74 VAL A O 1
ATOM 572 N N . VAL A 1 75 ? -1.316 -9.337 -3.106 1.00 96.38 75 VAL A N 1
ATOM 573 C CA . VAL A 1 75 ? -1.012 -8.538 -4.306 1.00 96.38 75 VAL A CA 1
ATOM 574 C C . VAL A 1 75 ? 0.334 -8.938 -4.912 1.00 96.38 75 VAL A C 1
ATOM 576 O O . VAL A 1 75 ? 0.412 -9.204 -6.108 1.00 96.38 75 VAL A O 1
ATOM 579 N N . ALA A 1 76 ? 1.392 -9.042 -4.105 1.00 95.19 76 ALA A N 1
ATOM 580 C CA . ALA A 1 76 ? 2.713 -9.435 -4.595 1.00 95.19 76 ALA A CA 1
ATOM 581 C C . ALA A 1 76 ? 2.721 -10.869 -5.145 1.00 95.19 76 ALA A C 1
ATOM 583 O O . ALA A 1 76 ? 3.303 -11.126 -6.200 1.00 95.19 76 ALA A O 1
ATOM 584 N N . PHE A 1 77 ? 2.047 -11.796 -4.460 1.00 96.56 77 PHE A N 1
ATOM 585 C CA . PHE A 1 77 ? 1.946 -13.189 -4.882 1.00 96.56 77 PHE A CA 1
ATOM 586 C C . PHE A 1 77 ? 1.181 -13.325 -6.198 1.00 96.56 77 PHE A C 1
ATOM 588 O O . PHE A 1 77 ? 1.672 -13.956 -7.130 1.00 96.56 77 PHE A O 1
ATOM 595 N N . THR A 1 78 ? 0.005 -12.705 -6.298 1.00 95.81 78 THR A N 1
ATOM 596 C CA . THR A 1 78 ? -0.809 -12.734 -7.522 1.00 95.81 78 THR A CA 1
ATOM 597 C C . THR A 1 78 ? -0.106 -12.051 -8.688 1.00 95.81 78 THR A C 1
ATOM 599 O O . THR A 1 78 ? -0.122 -12.590 -9.790 1.00 95.81 78 THR A O 1
ATOM 602 N N . TYR A 1 79 ? 0.582 -10.931 -8.456 1.00 94.19 79 TYR A N 1
ATOM 603 C CA . TYR A 1 79 ? 1.390 -10.266 -9.478 1.00 94.19 79 TYR A CA 1
ATOM 604 C C . TYR A 1 79 ? 2.558 -11.141 -9.955 1.00 94.19 79 TYR A C 1
ATOM 606 O O . TYR A 1 79 ? 2.771 -11.304 -11.156 1.00 94.19 79 TYR A O 1
ATOM 614 N N . GLY A 1 80 ? 3.287 -11.766 -9.027 1.00 94.19 80 GLY A N 1
ATOM 615 C CA . GLY A 1 80 ? 4.364 -12.700 -9.360 1.00 94.19 80 GLY A CA 1
ATOM 616 C C . GLY A 1 80 ? 3.857 -13.923 -10.128 1.00 94.19 80 GLY A C 1
ATOM 617 O O . GLY A 1 80 ? 4.468 -14.340 -11.113 1.00 94.19 80 GLY A O 1
ATOM 618 N N . LEU A 1 81 ? 2.705 -14.462 -9.724 1.00 94.44 81 LEU A N 1
ATOM 619 C CA . LEU A 1 81 ? 2.034 -15.548 -10.431 1.00 94.44 81 LEU A CA 1
ATOM 620 C C . LEU A 1 81 ? 1.607 -15.111 -11.838 1.00 94.44 81 LEU A C 1
ATOM 622 O O . LEU A 1 81 ? 1.806 -15.862 -12.786 1.00 94.44 81 LEU A O 1
ATOM 626 N N . ALA A 1 82 ? 1.096 -13.891 -12.001 1.00 92.00 82 ALA A N 1
ATOM 627 C CA . ALA A 1 82 ? 0.703 -13.362 -13.302 1.00 92.00 82 ALA A CA 1
ATOM 628 C C . ALA A 1 82 ? 1.891 -13.271 -14.273 1.00 92.00 82 ALA A C 1
ATOM 630 O O . ALA A 1 82 ? 1.778 -13.722 -15.410 1.00 92.00 82 ALA A O 1
ATOM 631 N N . ILE A 1 83 ? 3.052 -12.787 -13.815 1.00 92.56 83 ILE A N 1
ATOM 632 C CA . ILE A 1 83 ? 4.287 -12.760 -14.624 1.00 92.56 83 ILE A CA 1
ATOM 633 C C . ILE A 1 83 ? 4.746 -14.175 -14.994 1.00 92.56 83 ILE A C 1
ATOM 635 O O . ILE A 1 83 ? 5.275 -14.401 -16.079 1.00 92.56 83 ILE A O 1
ATOM 639 N N . ARG A 1 84 ? 4.579 -15.139 -14.083 1.00 88.00 84 ARG A N 1
ATOM 640 C CA . ARG A 1 84 ? 4.963 -16.539 -14.305 1.00 88.00 84 ARG A CA 1
ATOM 641 C C . ARG A 1 84 ? 4.057 -17.226 -15.330 1.00 88.00 84 ARG A C 1
ATOM 643 O O . ARG A 1 84 ? 4.550 -18.072 -16.074 1.00 88.00 84 ARG A O 1
ATOM 650 N N . LEU A 1 85 ? 2.757 -16.934 -15.299 1.00 90.06 85 LEU A N 1
ATOM 651 C CA . LEU A 1 85 ? 1.736 -17.638 -16.078 1.00 90.06 85 LEU A CA 1
ATOM 652 C C . LEU A 1 85 ? 1.476 -17.015 -17.452 1.00 90.06 85 LEU A C 1
ATOM 654 O O . LEU A 1 85 ? 1.127 -17.752 -18.372 1.00 90.06 85 LEU A O 1
ATOM 658 N N . TRP A 1 86 ? 1.643 -15.698 -17.606 1.00 88.50 86 TRP A N 1
ATOM 659 C CA . TRP A 1 86 ? 1.353 -15.000 -18.859 1.00 88.50 86 TRP A CA 1
ATOM 660 C C . TRP A 1 86 ? 2.599 -14.359 -19.480 1.00 88.50 86 TRP A C 1
ATOM 662 O O . TRP A 1 86 ? 3.400 -13.751 -18.766 1.00 88.5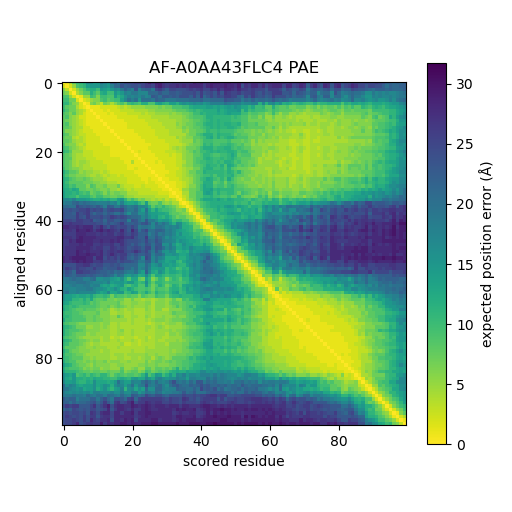0 86 TRP A O 1
ATOM 672 N N . PRO A 1 87 ? 2.753 -14.430 -20.818 1.00 80.94 87 PRO A N 1
ATOM 673 C CA . PRO A 1 87 ? 3.760 -13.648 -21.520 1.00 80.94 87 PRO A CA 1
ATOM 674 C C . PRO A 1 87 ? 3.418 -12.155 -21.388 1.00 80.94 87 PRO A C 1
ATOM 676 O O . PRO A 1 87 ? 2.471 -11.660 -21.989 1.00 80.94 87 PRO A O 1
ATOM 679 N N . MET A 1 88 ? 4.179 -11.440 -20.556 1.00 72.88 88 MET A N 1
ATOM 680 C CA . MET A 1 88 ? 3.997 -10.002 -20.290 1.00 72.88 88 MET A CA 1
ATOM 681 C C . MET A 1 88 ? 4.302 -9.119 -21.507 1.00 72.88 88 MET A C 1
ATOM 683 O O . MET A 1 88 ? 3.787 -8.007 -21.602 1.00 72.88 88 MET A O 1
ATOM 687 N N . LEU A 1 89 ? 5.165 -9.588 -22.413 1.00 75.62 89 LEU A N 1
ATOM 688 C CA . LEU A 1 89 ? 5.514 -8.854 -23.621 1.00 75.62 89 LEU A CA 1
ATOM 689 C C . LEU A 1 89 ? 4.613 -9.322 -24.773 1.00 75.62 89 LEU A C 1
ATOM 691 O O . LEU A 1 89 ? 4.702 -10.489 -25.158 1.00 75.62 89 LEU A O 1
ATOM 695 N N . PRO A 1 90 ? 3.760 -8.452 -25.340 1.00 72.88 90 PRO A N 1
ATOM 696 C CA . PRO A 1 90 ? 3.026 -8.785 -26.550 1.00 72.88 90 PRO A CA 1
ATOM 697 C C . PRO A 1 90 ? 4.012 -8.898 -27.719 1.00 72.88 90 PRO A C 1
ATOM 699 O O . PRO A 1 90 ? 4.555 -7.896 -28.183 1.00 72.88 90 PRO A O 1
ATOM 702 N N . GLU A 1 91 ? 4.245 -10.120 -28.197 1.00 68.69 91 GLU A N 1
ATOM 703 C CA . GLU A 1 91 ? 5.147 -10.387 -29.328 1.00 68.69 91 GLU A CA 1
ATOM 704 C C . GLU A 1 91 ? 4.656 -9.713 -30.622 1.00 68.69 91 GLU A C 1
ATOM 706 O O . GLU A 1 91 ? 5.460 -9.263 -31.434 1.00 68.69 91 GLU A O 1
ATOM 711 N N . GLU A 1 92 ? 3.341 -9.529 -30.768 1.00 67.06 92 GLU A N 1
ATOM 712 C CA . GLU A 1 92 ? 2.734 -8.898 -31.947 1.00 67.06 92 GLU A CA 1
ATOM 713 C C . GLU A 1 92 ? 2.964 -7.379 -32.034 1.00 67.06 92 GLU A C 1
ATOM 715 O O . GLU A 1 92 ? 2.913 -6.810 -33.122 1.00 67.06 92 GLU A O 1
ATOM 720 N N . ALA A 1 93 ? 3.262 -6.702 -30.918 1.00 59.12 93 ALA A N 1
ATOM 721 C CA . ALA A 1 93 ? 3.547 -5.261 -30.914 1.00 59.12 93 ALA A CA 1
ATOM 722 C C . ALA A 1 93 ? 5.029 -4.943 -31.171 1.00 59.12 93 ALA A C 1
ATOM 724 O O . ALA A 1 93 ? 5.376 -3.792 -31.436 1.00 59.12 93 ALA A O 1
ATOM 725 N N . LEU A 1 94 ? 5.904 -5.952 -31.093 1.00 60.00 94 LEU A N 1
ATOM 726 C CA . LEU A 1 94 ? 7.339 -5.796 -31.330 1.00 60.00 94 LEU A CA 1
ATOM 727 C C . LEU A 1 94 ? 7.697 -5.827 -32.826 1.00 60.00 94 LEU A C 1
ATOM 729 O O . LEU A 1 94 ? 8.809 -5.460 -33.193 1.00 60.00 94 LEU A O 1
ATOM 733 N N . ALA A 1 95 ? 6.756 -6.221 -33.689 1.00 61.91 95 ALA A N 1
ATOM 734 C CA . ALA A 1 95 ? 6.951 -6.376 -35.126 1.00 61.91 95 ALA A CA 1
ATOM 735 C C . ALA A 1 95 ? 6.079 -5.403 -35.934 1.00 61.91 95 ALA A C 1
ATOM 737 O O . ALA A 1 95 ? 5.121 -5.782 -36.605 1.00 61.91 95 ALA A O 1
ATOM 738 N N . LYS A 1 96 ? 6.462 -4.127 -35.933 1.00 55.03 96 LYS A N 1
ATOM 739 C CA . LYS A 1 96 ? 6.324 -3.314 -37.145 1.00 55.03 96 LYS A CA 1
ATOM 740 C C . LYS A 1 96 ? 7.533 -2.404 -37.270 1.00 55.03 96 LYS A C 1
ATOM 742 O O . LYS A 1 96 ? 7.451 -1.198 -37.049 1.00 55.03 96 LYS A O 1
ATOM 747 N N . ASP A 1 97 ? 8.663 -3.016 -37.608 1.00 59.81 97 ASP A N 1
ATOM 748 C CA . ASP A 1 97 ? 9.763 -2.270 -38.203 1.00 59.81 97 ASP A CA 1
ATOM 749 C C . ASP A 1 97 ? 9.232 -1.583 -39.480 1.00 59.81 97 ASP A C 1
ATOM 751 O O . ASP A 1 97 ? 8.585 -2.234 -40.302 1.00 59.81 97 ASP A O 1
ATOM 755 N N . PRO A 1 98 ? 9.443 -0.270 -39.668 1.00 62.50 98 PRO A N 1
ATOM 756 C CA . PRO A 1 98 ? 8.889 0.497 -40.788 1.00 62.50 98 PRO A CA 1
ATOM 757 C C . PRO A 1 98 ? 9.571 0.222 -42.146 1.00 62.50 98 PRO A C 1
ATOM 759 O O . PRO A 1 98 ? 9.484 1.054 -43.047 1.00 62.50 98 PRO A O 1
ATOM 762 N N . THR A 1 99 ? 10.266 -0.908 -42.311 1.00 60.47 99 THR A N 1
ATOM 763 C CA . THR A 1 99 ? 11.095 -1.224 -43.490 1.00 60.47 99 THR A CA 1
ATOM 764 C C . THR A 1 99 ? 10.671 -2.471 -44.275 1.00 60.47 99 THR A C 1
ATOM 766 O O . THR A 1 99 ? 11.430 -2.916 -45.137 1.00 60.47 99 THR A O 1
ATOM 769 N N . SER A 1 100 ? 9.460 -2.999 -44.061 1.00 48.12 100 SER A N 1
ATOM 770 C CA . SER A 1 100 ? 8.843 -4.016 -44.936 1.00 48.12 100 SER A CA 1
ATOM 771 C C . SER A 1 100 ? 7.545 -3.523 -45.562 1.00 48.12 100 SER A C 1
ATOM 773 O O . SER A 1 100 ? 6.640 -3.166 -44.769 1.00 48.12 100 SER A O 1
#